Protein AF-A0ABD3BJQ4-F1 (afdb_monomer)

Mean predicted aligned error: 10.4 Å

Solvent-accessible surface area (backbone atoms only — not comparable to full-atom values): 7583 Å² total; per-residue (Å²): 80,68,68,46,50,52,47,49,52,46,34,66,74,54,72,82,48,52,71,84,59,44,64,56,48,43,72,73,75,44,41,61,58,99,86,42,81,48,102,55,53,72,71,56,50,52,51,51,48,53,54,52,53,49,51,51,52,51,58,60,63,69,55,82,53,71,62,47,63,76,56,65,46,57,75,86,74,36,71,81,51,75,59,72,47,73,77,49,30,57,53,50,52,55,51,48,54,55,50,44,55,52,26,52,55,49,40,52,50,65,61,47,51,59,56,53,51,53,54,51,51,74,71,64,75,71,84,136

Radius of gyration: 19.92 Å; Cα contacts (8 Å, |Δi|>4): 60; chains: 1; bounding box: 56×26×46 Å

InterPro domains:
  IPR001344 Chlorophyll A-B binding protein, plant and chromista [PTHR21649] (22-109)
  IPR022796 Chlorophyll A-B binding protein [PF00504] (1-110)

Sequence (128 aa):
MLATLGSLTVGRMAHRRHMARRRKVELIDGSSYLGQPLPFSISTLILIEVLVIGYIEFQRNAELDPESRLYPGGSYFDPLGLAADPKKKSLLQLAEIKHARLAMVAFLALRSRPLLLVKAHSTTGLPT

Nearest PDB structures (foldseek):
  5xnl-assembly1_R  TM=8.853E-01  e=6.423E-11  Pisum sativum
  7oui-assembly1_r  TM=8.644E-01  e=2.034E-10  Arabidopsis thaliana
  8c29-assembly1_r  TM=8.786E-01  e=9.270E-10  Picea abies
  8z9d-assembly1_r  TM=8.679E-01  e=1.255E-09  Spinacia oleracea
  3jcu-assembly1_r  TM=8.553E-01  e=5.068E-09  Spinacia oleracea

Structure (mmCIF, N/CA/C/O backbone):
data_AF-A0ABD3BJQ4-F1
#
_entry.id   AF-A0ABD3BJQ4-F1
#
loop_
_atom_site.group_PDB
_atom_site.id
_atom_site.type_symbol
_atom_site.label_atom_id
_atom_site.label_alt_id
_atom_site.label_comp_id
_atom_site.label_asym_id
_atom_site.label_entity_id
_atom_site.label_seq_id
_atom_site.pdbx_PDB_ins_code
_atom_site.Cartn_x
_atom_site.Cartn_y
_atom_site.Cartn_z
_atom_site.occupancy
_atom_site.B_iso_or_equiv
_atom_site.auth_seq_id
_atom_site.auth_comp_id
_atom_site.auth_asym_id
_atom_site.auth_atom_id
_atom_site.pdbx_PDB_model_num
ATOM 1 N N . MET A 1 1 ? 6.316 0.582 5.733 1.00 86.25 1 MET A N 1
ATOM 2 C CA . MET A 1 1 ? 6.607 -0.815 6.134 1.00 86.25 1 MET A CA 1
ATOM 3 C C . MET A 1 1 ? 6.820 -1.740 4.938 1.00 86.25 1 MET A C 1
ATOM 5 O O . MET A 1 1 ? 7.871 -2.360 4.849 1.00 86.25 1 MET A O 1
ATOM 9 N N . LEU A 1 2 ? 5.876 -1.817 3.993 1.00 86.81 2 LEU A N 1
ATOM 10 C CA . LEU A 1 2 ? 5.999 -2.704 2.823 1.00 86.81 2 LEU A CA 1
ATOM 11 C C . LEU A 1 2 ? 7.255 -2.415 1.986 1.00 86.81 2 LEU A C 1
ATOM 13 O O . LEU A 1 2 ? 8.014 -3.324 1.663 1.00 86.81 2 LEU A O 1
ATOM 17 N N . ALA A 1 3 ? 7.541 -1.135 1.728 1.00 83.00 3 ALA A N 1
ATOM 18 C CA . ALA A 1 3 ? 8.707 -0.726 0.947 1.00 83.00 3 ALA A CA 1
ATOM 19 C C . ALA A 1 3 ? 10.053 -1.100 1.602 1.00 83.00 3 ALA A C 1
ATOM 21 O O . ALA A 1 3 ? 10.982 -1.525 0.916 1.00 83.00 3 ALA A O 1
ATOM 22 N N . THR A 1 4 ? 10.168 -0.980 2.930 1.00 83.38 4 THR A N 1
ATOM 23 C CA . THR A 1 4 ? 11.395 -1.338 3.664 1.00 83.38 4 THR A CA 1
ATOM 24 C C . THR A 1 4 ? 11.629 -2.839 3.672 1.00 83.38 4 THR A C 1
ATOM 26 O O . THR A 1 4 ? 12.750 -3.280 3.423 1.00 83.38 4 THR A O 1
ATOM 29 N N . LEU A 1 5 ? 10.574 -3.625 3.907 1.00 84.62 5 LEU A N 1
ATOM 30 C CA . LEU A 1 5 ? 10.669 -5.080 3.895 1.00 84.62 5 LEU A CA 1
ATOM 31 C C . LEU A 1 5 ? 10.979 -5.584 2.484 1.00 84.62 5 LEU A C 1
ATOM 33 O O . LEU A 1 5 ? 11.946 -6.313 2.306 1.00 84.62 5 LEU A O 1
ATOM 37 N N . GLY A 1 6 ? 10.253 -5.107 1.468 1.00 81.62 6 GL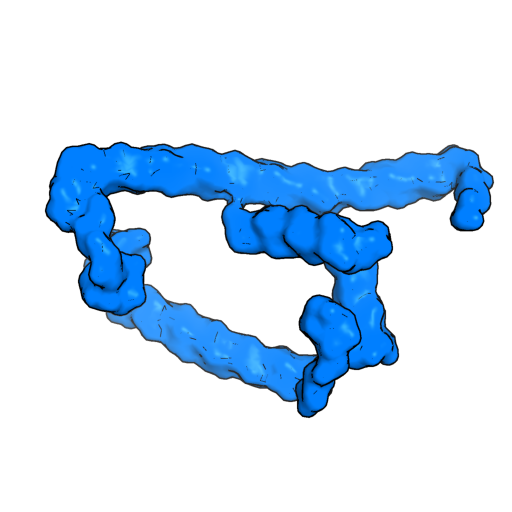Y A N 1
ATOM 38 C CA . GLY A 1 6 ? 10.519 -5.440 0.067 1.00 81.62 6 GLY A CA 1
ATOM 39 C C . GLY A 1 6 ? 11.954 -5.110 -0.354 1.00 81.62 6 GLY A C 1
ATOM 40 O O . GLY A 1 6 ? 12.604 -5.922 -1.010 1.00 81.62 6 GLY A O 1
ATOM 41 N N . SER A 1 7 ? 12.498 -3.968 0.087 1.00 77.31 7 SER A N 1
ATOM 42 C CA . SER A 1 7 ? 13.907 -3.597 -0.133 1.00 77.31 7 SER A CA 1
ATOM 43 C C . SER A 1 7 ? 14.889 -4.596 0.448 1.00 77.31 7 SER A C 1
ATOM 45 O O . SER A 1 7 ? 15.907 -4.888 -0.184 1.00 77.31 7 SER A O 1
ATOM 47 N N . LEU A 1 8 ? 14.607 -5.109 1.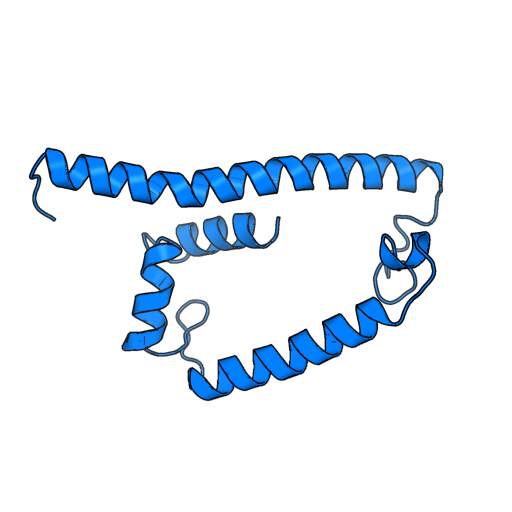640 1.00 80.94 8 LEU A N 1
ATOM 48 C CA . LEU A 1 8 ? 15.481 -6.062 2.299 1.00 80.94 8 LEU A CA 1
ATOM 49 C C . LEU A 1 8 ? 15.351 -7.458 1.684 1.00 80.94 8 LEU A C 1
ATOM 51 O O . LEU A 1 8 ? 16.366 -8.087 1.393 1.00 80.94 8 LEU A O 1
ATOM 55 N N . THR A 1 9 ? 14.126 -7.924 1.439 1.00 80.94 9 THR A N 1
ATOM 56 C CA . THR A 1 9 ? 13.857 -9.253 0.876 1.00 80.94 9 THR A CA 1
ATOM 57 C C . THR A 1 9 ? 14.462 -9.382 -0.515 1.00 80.94 9 THR A C 1
ATOM 59 O O . THR A 1 9 ? 15.172 -10.343 -0.790 1.00 80.94 9 THR A O 1
ATOM 62 N N . VAL A 1 10 ? 14.286 -8.375 -1.371 1.00 72.38 10 VAL A N 1
ATOM 63 C CA . VAL A 1 10 ? 14.903 -8.353 -2.704 1.00 72.38 10 VAL A CA 1
ATOM 64 C C . VAL A 1 10 ? 16.422 -8.256 -2.601 1.00 72.38 10 VAL A C 1
A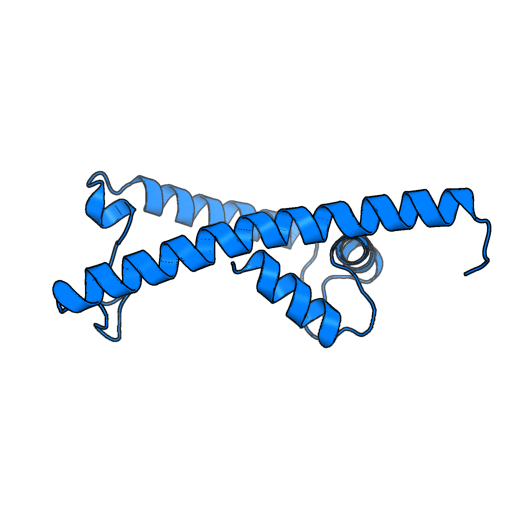TOM 66 O O . VAL A 1 10 ? 17.123 -8.964 -3.315 1.00 72.38 10 VAL A O 1
ATOM 69 N N . GLY A 1 11 ? 16.953 -7.431 -1.693 1.00 69.88 11 GLY A N 1
ATOM 70 C CA . GLY A 1 11 ? 18.399 -7.317 -1.494 1.00 69.88 11 GLY A CA 1
ATOM 71 C C . GLY A 1 11 ? 19.055 -8.625 -1.034 1.00 69.88 11 GLY A C 1
ATOM 72 O O . GLY A 1 11 ? 20.176 -8.923 -1.450 1.00 69.88 11 GLY A O 1
ATOM 73 N N . ARG A 1 12 ? 18.349 -9.414 -0.212 1.00 69.19 12 ARG A N 1
ATOM 74 C CA . ARG A 1 12 ? 18.804 -10.722 0.284 1.00 69.19 12 ARG A CA 1
ATOM 75 C C . ARG A 1 12 ? 18.638 -11.835 -0.750 1.00 69.19 12 ARG A C 1
ATOM 77 O O . ARG A 1 12 ? 19.558 -12.625 -0.906 1.00 69.19 12 ARG A O 1
ATOM 84 N N . MET A 1 13 ? 17.515 -11.878 -1.468 1.00 65.19 13 MET A N 1
ATOM 85 C CA . MET A 1 13 ? 17.226 -12.940 -2.443 1.00 65.19 13 MET A CA 1
ATOM 86 C C . MET A 1 13 ? 17.918 -12.726 -3.795 1.00 65.19 13 MET A C 1
ATOM 88 O O . MET A 1 13 ? 18.269 -13.689 -4.464 1.00 65.19 13 MET A O 1
ATOM 92 N N . ALA A 1 14 ? 18.153 -11.477 -4.209 1.00 58.62 14 ALA A N 1
ATOM 93 C CA . ALA A 1 14 ? 18.707 -11.149 -5.526 1.00 58.62 14 ALA A CA 1
ATOM 94 C C . ALA A 1 14 ? 20.202 -10.776 -5.499 1.00 58.62 14 ALA A C 1
ATOM 96 O O . ALA A 1 14 ? 20.632 -10.001 -6.355 1.00 58.62 14 ALA A O 1
ATOM 97 N N . HIS A 1 15 ? 20.945 -11.282 -4.501 1.00 48.97 15 HIS A N 1
ATOM 98 C CA . HIS A 1 15 ? 22.390 -11.139 -4.257 1.00 48.97 15 HIS A CA 1
ATOM 99 C C . HIS A 1 15 ? 23.027 -9.881 -4.903 1.00 48.97 15 HIS A C 1
ATOM 101 O O . HIS A 1 15 ? 23.460 -9.895 -6.050 1.00 48.97 15 HIS A O 1
ATOM 107 N N . ARG A 1 16 ? 23.105 -8.779 -4.133 1.00 46.41 16 ARG A N 1
ATOM 108 C CA . ARG A 1 16 ? 23.771 -7.488 -4.467 1.00 46.41 16 ARG A CA 1
ATOM 109 C C . ARG A 1 16 ? 23.057 -6.504 -5.411 1.00 46.41 16 ARG A C 1
ATOM 111 O O . ARG A 1 16 ? 23.670 -5.529 -5.845 1.00 46.41 16 ARG A O 1
ATOM 118 N N . ARG A 1 17 ? 21.751 -6.628 -5.656 1.00 50.31 17 ARG A N 1
ATOM 119 C CA . ARG A 1 17 ? 20.990 -5.575 -6.365 1.00 50.31 17 ARG A CA 1
ATOM 120 C C . ARG A 1 17 ? 20.238 -4.664 -5.392 1.00 50.31 17 ARG A C 1
ATOM 122 O O . ARG A 1 17 ? 19.156 -4.984 -4.914 1.00 50.31 17 ARG A O 1
ATOM 129 N N . HIS A 1 18 ? 20.827 -3.505 -5.092 1.00 54.91 18 HIS A N 1
ATOM 130 C CA . HIS A 1 18 ? 20.156 -2.441 -4.337 1.00 54.91 18 HIS A CA 1
ATOM 131 C C . HIS A 1 18 ? 18.949 -1.888 -5.110 1.00 54.91 18 HIS A C 1
ATOM 133 O O . HIS A 1 18 ? 19.010 -1.730 -6.330 1.00 54.91 18 HIS A O 1
ATOM 139 N N . MET A 1 19 ? 17.892 -1.497 -4.388 1.00 52.91 19 MET A N 1
ATOM 140 C CA . MET A 1 19 ? 16.647 -0.940 -4.944 1.00 52.91 19 MET A CA 1
ATOM 141 C C . MET A 1 19 ? 16.858 0.175 -5.984 1.00 52.91 19 MET A C 1
ATOM 143 O O . MET A 1 19 ? 16.135 0.243 -6.974 1.00 52.91 19 MET A O 1
ATOM 147 N N . ALA A 1 20 ? 17.887 1.011 -5.817 1.00 57.41 20 ALA A N 1
ATOM 148 C CA . ALA A 1 20 ? 18.213 2.078 -6.765 1.00 57.41 20 ALA A CA 1
ATOM 149 C C . ALA A 1 20 ? 18.763 1.570 -8.115 1.00 57.41 20 ALA A C 1
ATOM 151 O O . ALA A 1 20 ? 18.511 2.187 -9.146 1.00 57.41 20 ALA A O 1
ATOM 152 N N . ARG A 1 21 ? 19.491 0.443 -8.133 1.00 54.81 21 ARG A N 1
ATOM 153 C CA . ARG A 1 21 ? 19.987 -0.175 -9.377 1.00 54.81 21 ARG A CA 1
ATOM 154 C C . ARG A 1 21 ? 18.923 -1.033 -10.061 1.00 54.81 21 ARG A C 1
ATOM 156 O O . ARG A 1 21 ? 19.028 -1.274 -11.259 1.00 54.81 21 ARG A O 1
ATOM 163 N N . ARG A 1 22 ? 17.879 -1.444 -9.332 1.00 53.12 22 ARG A N 1
ATOM 164 C CA . ARG A 1 22 ? 16.846 -2.345 -9.849 1.00 53.12 22 ARG A CA 1
ATOM 165 C C . ARG A 1 22 ? 15.993 -1.728 -10.966 1.00 53.12 22 ARG A C 1
ATOM 167 O O . ARG A 1 22 ? 15.742 -2.381 -11.968 1.00 53.12 22 ARG A O 1
ATOM 174 N N . ARG A 1 23 ? 15.651 -0.440 -10.856 1.00 58.16 23 ARG A N 1
ATOM 175 C CA . ARG A 1 23 ? 14.905 0.274 -11.912 1.00 58.16 23 ARG A CA 1
ATOM 176 C C . ARG A 1 23 ? 15.618 0.268 -13.266 1.00 58.16 23 ARG A C 1
ATOM 178 O O . ARG A 1 23 ? 14.955 0.264 -14.290 1.00 58.16 23 ARG A O 1
ATOM 185 N N . LYS A 1 24 ? 16.956 0.275 -13.276 1.00 60.16 24 LYS A N 1
ATOM 186 C CA . LYS A 1 24 ? 17.725 0.237 -14.527 1.00 60.16 24 LYS A CA 1
ATOM 187 C C . LYS A 1 24 ? 17.727 -1.153 -15.160 1.00 60.16 24 LYS A C 1
ATOM 189 O O . LYS A 1 24 ? 17.611 -1.239 -16.370 1.00 60.16 24 LYS A O 1
ATOM 194 N N . VAL A 1 25 ? 17.819 -2.220 -14.365 1.00 63.78 25 VAL A N 1
ATOM 195 C CA . VAL A 1 25 ? 17.831 -3.590 -14.911 1.00 63.78 25 VAL A CA 1
ATOM 196 C C . VAL A 1 25 ? 16.461 -4.015 -15.426 1.00 63.78 25 VAL A C 1
ATOM 198 O O . VAL A 1 25 ? 16.393 -4.665 -16.449 1.00 63.78 25 VAL A O 1
ATOM 201 N N . GLU A 1 26 ? 15.358 -3.573 -14.820 1.00 66.38 26 GLU A N 1
ATOM 202 C CA . GLU A 1 26 ? 14.016 -3.882 -15.351 1.00 66.38 26 GLU A CA 1
ATOM 203 C C . GLU A 1 26 ? 13.670 -3.061 -16.605 1.00 66.38 26 GLU A C 1
ATOM 205 O O . GLU A 1 26 ? 12.821 -3.473 -17.390 1.00 66.38 26 GLU A O 1
ATOM 210 N N . LEU A 1 27 ? 14.353 -1.927 -16.816 1.00 68.25 27 LEU A N 1
ATOM 211 C CA . LEU A 1 27 ? 14.244 -1.122 -18.035 1.00 68.25 27 LEU A CA 1
ATOM 212 C C . LEU A 1 27 ? 15.031 -1.722 -19.213 1.00 68.25 27 LEU A C 1
ATOM 214 O O . LEU A 1 27 ? 14.636 -1.523 -20.356 1.00 68.25 27 LEU A O 1
ATOM 218 N N . ILE A 1 28 ? 16.135 -2.423 -18.931 1.00 67.19 28 ILE A N 1
ATOM 219 C CA . ILE A 1 28 ? 17.081 -2.938 -19.937 1.00 67.19 28 ILE A CA 1
ATOM 220 C C . ILE A 1 28 ? 16.865 -4.438 -20.202 1.00 67.19 28 ILE A C 1
ATOM 222 O O . ILE A 1 28 ? 16.787 -4.840 -21.357 1.00 67.19 28 ILE A O 1
ATOM 226 N N . ASP A 1 29 ? 16.727 -5.248 -19.146 1.00 64.25 29 ASP A N 1
ATOM 227 C CA . ASP A 1 29 ? 16.645 -6.719 -19.209 1.00 64.25 29 ASP A CA 1
ATOM 228 C C . ASP A 1 29 ? 15.191 -7.239 -19.264 1.00 64.25 29 ASP A C 1
ATOM 230 O O . ASP A 1 29 ? 14.956 -8.439 -19.402 1.00 64.25 29 ASP A O 1
ATOM 234 N N . GLY A 1 30 ? 14.204 -6.344 -19.152 1.00 69.25 30 GLY A N 1
ATOM 235 C CA . GLY A 1 30 ? 12.779 -6.679 -19.122 1.00 69.25 30 GLY A CA 1
ATOM 236 C C . GLY A 1 30 ? 12.236 -6.996 -17.722 1.00 69.25 30 GLY A C 1
ATOM 237 O O . GLY A 1 30 ? 12.965 -7.188 -16.744 1.00 69.25 30 GLY A O 1
ATOM 238 N N . SER A 1 31 ? 10.907 -7.010 -17.597 1.00 78.38 31 SER A N 1
ATOM 239 C CA . SER A 1 31 ? 10.222 -7.213 -16.317 1.00 78.38 31 SER A CA 1
ATOM 240 C C . SER A 1 31 ? 10.413 -8.638 -15.799 1.00 78.38 31 SER A C 1
ATOM 242 O O . SER A 1 31 ? 10.088 -9.609 -16.475 1.00 78.38 31 SER A O 1
ATOM 244 N N . SER A 1 32 ? 10.932 -8.769 -14.577 1.00 81.31 32 SER A N 1
ATOM 245 C CA . SER A 1 32 ? 11.216 -10.063 -13.951 1.00 81.31 32 SER A CA 1
ATOM 246 C C . SER A 1 32 ? 10.820 -10.074 -12.475 1.00 81.31 32 SER A C 1
ATOM 248 O O . SER A 1 32 ? 11.054 -9.104 -11.747 1.00 81.31 32 SER A O 1
ATOM 250 N N . TYR A 1 33 ? 10.285 -11.198 -11.997 1.00 80.56 33 TYR A N 1
ATOM 251 C CA . TYR A 1 33 ? 9.971 -11.419 -10.584 1.00 80.56 33 TYR A CA 1
ATOM 252 C C . TYR A 1 33 ? 10.612 -12.719 -10.094 1.00 80.56 33 TYR A C 1
ATOM 254 O O . TYR A 1 33 ? 10.446 -13.766 -10.705 1.00 80.56 33 TYR A O 1
ATOM 262 N N . LEU A 1 34 ? 11.400 -12.642 -9.011 1.00 80.94 34 LEU A N 1
ATOM 263 C CA . LEU A 1 34 ? 12.196 -13.766 -8.482 1.00 80.94 34 LEU A CA 1
ATOM 264 C C . LEU A 1 34 ? 13.082 -14.468 -9.537 1.00 80.94 34 LEU A C 1
ATOM 266 O O . LEU A 1 34 ? 13.389 -15.648 -9.415 1.00 80.94 34 LEU A O 1
ATOM 270 N N . GLY A 1 35 ? 13.512 -13.730 -10.565 1.00 75.31 35 GLY A N 1
ATOM 271 C CA . GLY A 1 35 ? 14.327 -14.259 -11.664 1.00 75.31 35 GLY A CA 1
ATOM 272 C C . GLY A 1 35 ? 13.536 -14.932 -12.789 1.00 75.31 35 GLY A C 1
ATOM 273 O O . GLY A 1 35 ? 14.149 -15.352 -13.761 1.00 75.31 35 GLY A O 1
ATOM 274 N N . GLN A 1 36 ? 12.205 -15.003 -12.692 1.00 82.56 36 GLN A N 1
ATOM 275 C CA . GLN A 1 36 ? 11.335 -15.466 -13.773 1.00 82.56 36 GLN A CA 1
ATOM 276 C C . GLN A 1 36 ? 10.902 -14.279 -14.651 1.00 82.56 36 GLN A C 1
ATOM 278 O O . GLN A 1 36 ? 10.499 -13.246 -14.094 1.00 82.56 36 GLN A O 1
ATOM 283 N N . PRO A 1 37 ? 10.979 -14.396 -15.989 1.00 82.81 37 PRO A N 1
ATOM 284 C CA . PRO A 1 37 ? 10.562 -13.337 -16.900 1.00 82.81 37 PRO A CA 1
ATOM 285 C C . PRO A 1 37 ? 9.034 -13.220 -16.937 1.00 82.81 37 PRO A C 1
ATOM 287 O O . PRO A 1 37 ? 8.318 -14.221 -16.946 1.00 82.81 37 PRO A O 1
ATOM 290 N N . LEU A 1 38 ? 8.530 -11.988 -16.970 1.00 84.38 38 LEU A N 1
ATOM 291 C CA . LEU A 1 38 ? 7.106 -11.679 -17.085 1.00 84.38 38 LEU A CA 1
ATOM 292 C C . LEU A 1 38 ? 6.795 -11.152 -18.497 1.00 84.38 38 LEU A C 1
ATOM 294 O O . LEU A 1 38 ? 7.532 -10.299 -18.992 1.00 84.38 38 LEU A O 1
ATOM 298 N N . PRO A 1 39 ? 5.692 -11.581 -19.138 1.00 84.06 39 PRO A N 1
ATOM 299 C CA . PRO A 1 39 ? 5.340 -11.187 -20.505 1.00 84.06 39 PRO A CA 1
ATOM 300 C C . PRO A 1 39 ? 4.645 -9.812 -20.570 1.00 84.06 39 PRO A C 1
ATOM 302 O O . PRO A 1 39 ? 3.698 -9.623 -21.329 1.00 84.06 39 PRO A O 1
ATOM 305 N N . PHE A 1 40 ? 5.080 -8.847 -19.756 1.00 83.31 40 PHE A N 1
ATOM 306 C CA . PHE A 1 40 ? 4.495 -7.505 -19.701 1.00 83.31 40 PHE A CA 1
ATOM 307 C C . PHE A 1 40 ? 5.542 -6.451 -20.056 1.00 83.31 40 PHE A C 1
ATOM 309 O O . PHE A 1 40 ? 6.675 -6.501 -19.581 1.00 83.31 40 PHE A O 1
ATOM 316 N N . SER A 1 41 ? 5.157 -5.479 -20.886 1.00 84.81 41 SER A N 1
ATOM 317 C CA . SER A 1 41 ? 6.003 -4.330 -21.208 1.00 84.81 41 SER A CA 1
ATOM 318 C C . SER A 1 41 ? 5.845 -3.232 -20.156 1.00 84.81 41 SER A C 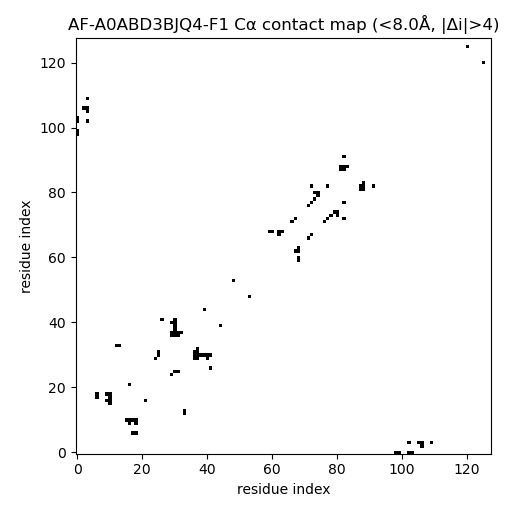1
ATOM 320 O O . SER A 1 41 ? 4.812 -3.120 -19.489 1.00 84.81 41 SER A O 1
ATOM 322 N N . ILE A 1 42 ? 6.846 -2.364 -20.032 1.00 84.50 42 ILE A N 1
ATOM 323 C CA . ILE A 1 42 ? 6.851 -1.281 -19.035 1.00 84.50 42 ILE A CA 1
ATOM 324 C C . ILE A 1 42 ? 5.675 -0.325 -19.247 1.00 84.50 42 ILE A C 1
ATOM 326 O O . ILE A 1 42 ? 5.031 0.079 -18.284 1.00 84.50 42 ILE A O 1
ATOM 330 N N . SER A 1 43 ? 5.334 -0.020 -20.501 1.00 85.62 43 SER A N 1
ATOM 331 C CA . SER A 1 43 ? 4.172 0.810 -20.829 1.00 85.62 43 SER A CA 1
ATOM 332 C C . SER A 1 43 ? 2.861 0.168 -20.370 1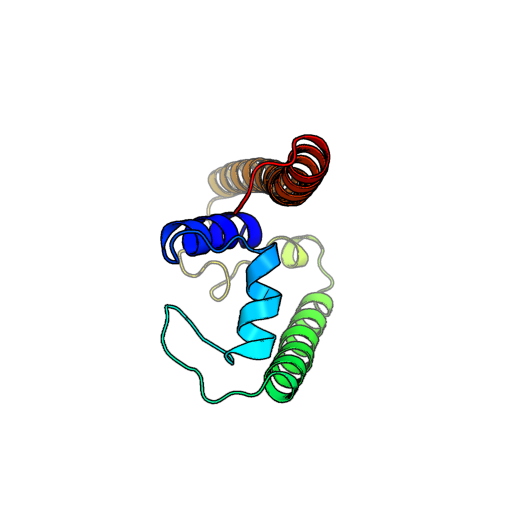.00 85.62 43 SER A C 1
ATOM 334 O O . SER A 1 43 ? 2.013 0.857 -19.807 1.00 85.62 43 SER A O 1
ATOM 336 N N . THR A 1 44 ? 2.705 -1.151 -20.546 1.00 87.50 44 THR A N 1
ATOM 337 C CA . THR A 1 44 ? 1.517 -1.865 -20.050 1.00 87.50 44 THR A CA 1
ATOM 338 C C . THR A 1 44 ? 1.469 -1.922 -18.525 1.00 87.50 44 THR A C 1
ATOM 340 O O . THR A 1 44 ? 0.399 -1.737 -17.956 1.00 87.50 44 THR A O 1
ATOM 343 N N . LEU A 1 45 ? 2.614 -2.094 -17.853 1.00 87.75 45 LEU A N 1
ATOM 344 C CA . LEU A 1 45 ? 2.685 -2.083 -16.389 1.00 87.75 45 LEU A CA 1
ATOM 345 C C . LEU A 1 45 ? 2.283 -0.726 -15.809 1.00 87.75 45 LEU A C 1
ATOM 347 O O . LEU A 1 45 ? 1.494 -0.692 -14.872 1.00 87.75 45 LEU A O 1
ATOM 351 N N . ILE A 1 46 ? 2.761 0.377 -16.394 1.00 88.88 46 ILE A N 1
ATOM 352 C CA . ILE A 1 46 ? 2.375 1.732 -15.973 1.00 88.88 46 ILE A CA 1
ATOM 353 C C . ILE A 1 46 ? 0.864 1.937 -16.139 1.00 88.88 46 ILE A C 1
ATOM 355 O O . ILE A 1 46 ? 0.218 2.471 -15.241 1.00 88.88 46 ILE A O 1
ATOM 359 N N . LEU A 1 47 ? 0.286 1.500 -17.263 1.00 91.12 47 LEU A N 1
ATOM 360 C CA . LEU A 1 47 ? -1.152 1.640 -17.504 1.00 91.12 47 LEU A CA 1
ATOM 361 C C . LEU A 1 47 ? -1.975 0.849 -16.481 1.00 91.12 47 LEU A C 1
ATOM 363 O O . LEU A 1 47 ? -2.911 1.389 -15.897 1.00 91.12 47 LEU A O 1
ATOM 367 N N . ILE A 1 48 ? -1.608 -0.413 -16.246 1.00 90.81 48 ILE A N 1
ATOM 368 C CA . ILE A 1 48 ? -2.275 -1.263 -15.255 1.00 90.81 48 ILE A CA 1
ATOM 369 C C . ILE A 1 48 ? -2.151 -0.639 -13.861 1.00 90.81 48 ILE A C 1
ATOM 371 O O . ILE A 1 48 ? -3.143 -0.568 -13.142 1.00 90.81 48 ILE A O 1
ATOM 375 N N . GLU A 1 49 ? -0.969 -0.143 -13.489 1.00 89.75 49 GLU A N 1
ATOM 376 C CA . GLU A 1 49 ? -0.737 0.497 -12.193 1.00 89.75 49 GLU A CA 1
ATOM 377 C C . GLU A 1 49 ? -1.628 1.728 -12.003 1.00 89.75 49 GLU A C 1
ATOM 379 O O . GLU A 1 49 ? -2.345 1.811 -11.008 1.00 89.75 49 GLU A O 1
ATOM 384 N N . VAL A 1 50 ? -1.637 2.655 -12.963 1.00 93.12 50 VAL A N 1
ATOM 385 C CA . VAL A 1 50 ? -2.434 3.887 -12.863 1.00 93.12 50 VAL A CA 1
ATOM 386 C C . VAL A 1 50 ? -3.929 3.579 -12.800 1.00 93.12 50 VAL A C 1
ATOM 388 O O . VAL A 1 50 ? -4.632 4.177 -11.989 1.00 93.12 50 VAL A O 1
ATOM 391 N N . LEU A 1 51 ? -4.421 2.633 -13.605 1.00 93.44 51 LEU A N 1
ATOM 392 C CA . LEU A 1 51 ? -5.837 2.264 -13.601 1.00 93.44 51 LEU A CA 1
ATOM 393 C C . LEU A 1 51 ? -6.247 1.576 -12.294 1.00 93.44 51 LEU A C 1
ATOM 395 O O . LEU A 1 51 ? -7.251 1.951 -11.693 1.00 93.44 51 LEU A O 1
ATOM 399 N N . VAL A 1 52 ? -5.470 0.593 -11.833 1.00 93.38 52 VAL A N 1
ATOM 400 C CA . VAL A 1 52 ? -5.810 -0.199 -10.642 1.00 93.38 52 VAL A CA 1
ATOM 401 C C . VAL A 1 52 ? -5.642 0.623 -9.369 1.00 93.38 52 VAL A C 1
ATOM 403 O O . VAL A 1 52 ? -6.567 0.693 -8.563 1.00 93.38 52 VAL A O 1
ATOM 406 N N . ILE A 1 53 ? -4.494 1.280 -9.185 1.00 92.69 53 ILE A N 1
ATOM 407 C CA . ILE A 1 53 ? -4.256 2.113 -8.001 1.00 92.69 53 ILE A CA 1
ATOM 408 C C . ILE A 1 53 ? -5.171 3.335 -8.024 1.00 92.69 53 ILE A C 1
ATOM 410 O O . ILE A 1 53 ? -5.722 3.686 -6.986 1.00 92.69 53 ILE A O 1
ATOM 414 N N . GLY A 1 54 ? -5.411 3.933 -9.194 1.00 91.69 54 GLY A N 1
ATOM 415 C CA . GLY A 1 54 ? -6.370 5.027 -9.339 1.00 91.69 54 GLY A CA 1
ATOM 416 C C . GLY A 1 54 ? -7.781 4.629 -8.905 1.00 91.69 54 GLY A C 1
ATOM 417 O O . GLY A 1 54 ? -8.406 5.345 -8.125 1.00 91.69 54 GLY A O 1
ATOM 418 N N . TYR A 1 55 ? -8.260 3.459 -9.339 1.00 93.06 55 TYR A N 1
ATOM 419 C CA . TYR A 1 55 ? -9.564 2.938 -8.926 1.00 93.06 55 TYR A CA 1
ATOM 420 C C . TYR A 1 55 ? -9.633 2.655 -7.416 1.00 93.06 55 TYR A C 1
ATOM 422 O O . TYR A 1 55 ? -10.603 3.029 -6.756 1.00 93.06 55 TYR A O 1
ATOM 430 N N . ILE A 1 56 ? -8.594 2.040 -6.844 1.00 90.31 56 ILE A N 1
ATOM 431 C CA . ILE A 1 56 ? -8.538 1.721 -5.409 1.00 90.31 56 ILE A CA 1
ATOM 432 C C . ILE A 1 56 ? -8.486 2.994 -4.557 1.00 90.31 56 ILE A C 1
ATOM 434 O O . ILE A 1 56 ? -9.200 3.091 -3.561 1.00 90.31 56 ILE A O 1
ATOM 438 N N . GLU A 1 57 ? -7.679 3.985 -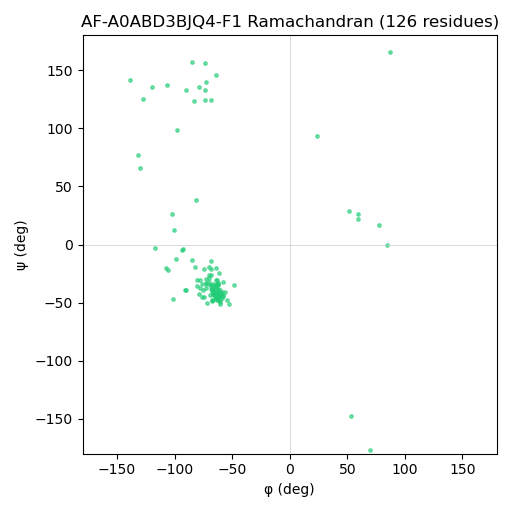4.935 1.00 89.31 57 GLU A N 1
ATOM 439 C CA . GLU A 1 57 ? -7.585 5.264 -4.222 1.00 89.31 57 GLU A CA 1
ATOM 440 C C . GLU A 1 57 ? -8.896 6.054 -4.295 1.00 89.31 57 GLU A C 1
ATOM 442 O O . GLU A 1 57 ? -9.298 6.674 -3.308 1.00 89.31 57 GLU A O 1
ATOM 447 N N . PHE A 1 58 ? -9.603 5.982 -5.428 1.00 90.38 58 PHE A N 1
ATOM 448 C CA . PHE A 1 58 ? -10.934 6.567 -5.562 1.00 90.38 58 PHE A CA 1
ATOM 449 C C . PHE A 1 58 ? -11.934 5.911 -4.600 1.00 90.38 58 PHE A C 1
ATOM 451 O O . PHE A 1 58 ? -12.611 6.611 -3.849 1.00 90.38 58 PHE A O 1
ATOM 458 N N . GLN A 1 59 ? -11.963 4.576 -4.550 1.00 87.69 59 GLN A N 1
ATOM 459 C CA . GLN A 1 59 ? -12.805 3.820 -3.616 1.00 87.69 59 GLN A CA 1
ATOM 460 C C . GLN A 1 59 ? -12.448 4.119 -2.153 1.00 87.69 59 GLN A C 1
ATOM 462 O O . GLN A 1 59 ? -13.332 4.330 -1.329 1.00 87.69 59 GLN A O 1
ATOM 467 N N . ARG A 1 60 ? -11.153 4.213 -1.826 1.00 87.50 60 ARG A N 1
ATOM 468 C CA . ARG A 1 60 ? -10.678 4.565 -0.479 1.00 87.50 60 ARG A CA 1
ATOM 469 C C . ARG A 1 60 ? -11.133 5.962 -0.057 1.00 87.50 60 ARG A C 1
ATOM 471 O O . ARG A 1 60 ? -11.357 6.204 1.125 1.00 87.50 60 ARG A O 1
ATOM 478 N N . ASN A 1 61 ? -11.236 6.895 -1.002 1.00 88.56 61 ASN A N 1
ATOM 479 C CA . ASN A 1 61 ? -11.651 8.260 -0.707 1.00 88.56 61 ASN A CA 1
ATOM 480 C C . ASN A 1 61 ? -13.177 8.452 -0.673 1.00 88.56 61 ASN A C 1
ATOM 482 O O . ASN A 1 61 ? -13.616 9.495 -0.191 1.00 88.56 61 ASN A O 1
ATOM 486 N N . ALA A 1 62 ? -13.960 7.484 -1.159 1.00 87.12 62 ALA A N 1
ATOM 487 C CA . ALA A 1 62 ? -15.422 7.538 -1.154 1.00 87.12 62 ALA A CA 1
ATOM 488 C C . ALA A 1 62 ? -16.025 7.414 0.258 1.00 87.12 62 ALA A C 1
ATOM 490 O O . ALA A 1 62 ? -17.112 7.928 0.504 1.00 87.12 62 ALA A O 1
ATOM 491 N N . GLU A 1 63 ? -15.312 6.773 1.186 1.00 83.50 63 GLU A N 1
ATOM 492 C CA . GLU A 1 63 ? -15.723 6.667 2.586 1.00 83.50 63 GLU A CA 1
ATOM 493 C C . GLU A 1 63 ? -15.538 8.009 3.307 1.00 83.50 63 GLU A C 1
ATOM 495 O O . GLU A 1 63 ? -14.483 8.632 3.185 1.00 83.50 63 GLU A O 1
ATOM 500 N N . LEU A 1 64 ? -16.537 8.475 4.060 1.00 81.81 64 LEU A N 1
ATOM 501 C CA . LEU A 1 64 ? -16.518 9.800 4.705 1.00 81.81 64 LEU A CA 1
ATOM 502 C C . LEU A 1 64 ? -16.274 9.728 6.211 1.00 81.81 64 LEU A C 1
ATOM 504 O O . LEU A 1 64 ? -15.817 10.710 6.799 1.00 81.81 64 LEU A O 1
ATOM 508 N N . ASP A 1 65 ? -16.553 8.585 6.830 1.00 85.75 65 ASP A N 1
ATOM 509 C CA . ASP A 1 65 ? -16.364 8.422 8.263 1.00 85.75 65 ASP A CA 1
ATOM 510 C C . ASP A 1 65 ? -14.860 8.298 8.609 1.00 85.75 65 ASP A C 1
ATOM 512 O O . ASP A 1 65 ? -14.149 7.454 8.059 1.00 85.75 65 ASP A O 1
ATOM 516 N N . PRO A 1 66 ? -14.319 9.154 9.496 1.00 83.38 66 PRO A N 1
ATOM 517 C CA . PRO A 1 66 ? -12.884 9.191 9.777 1.00 83.38 66 PRO A CA 1
ATOM 518 C C . PRO A 1 66 ? -12.353 7.899 10.415 1.00 83.38 66 PRO A C 1
ATOM 520 O O . PRO A 1 66 ? -11.198 7.539 10.176 1.00 83.38 66 PRO A O 1
ATOM 523 N N . GLU A 1 67 ? -13.174 7.194 11.196 1.00 81.38 67 GLU A N 1
ATOM 524 C CA . GLU A 1 67 ? -12.767 5.959 11.870 1.00 81.38 67 GLU A CA 1
ATOM 525 C C . GLU A 1 67 ? -12.672 4.788 10.889 1.00 81.38 67 GLU A C 1
ATOM 527 O O . GLU A 1 67 ? -11.666 4.076 10.882 1.00 81.38 67 GLU A O 1
ATOM 532 N N . SER A 1 68 ? -13.657 4.619 10.007 1.00 79.81 68 SER A N 1
ATOM 533 C CA . SER A 1 68 ? -13.632 3.612 8.936 1.00 79.81 68 SER A CA 1
ATOM 534 C C . SER A 1 68 ? -12.615 3.929 7.835 1.00 79.81 68 SER A C 1
ATOM 536 O O . SER A 1 68 ? -12.018 3.011 7.274 1.00 79.81 68 SER A O 1
ATOM 538 N N . ARG A 1 69 ? -12.303 5.206 7.574 1.00 82.31 69 ARG A N 1
ATOM 539 C CA . ARG A 1 69 ? -11.188 5.580 6.681 1.00 82.31 69 ARG A CA 1
ATOM 540 C C . ARG A 1 69 ? -9.828 5.122 7.210 1.00 82.31 69 ARG A C 1
ATOM 542 O O . ARG A 1 69 ? -8.938 4.825 6.411 1.00 82.31 69 ARG A O 1
ATOM 549 N N . LEU A 1 70 ? -9.642 5.119 8.533 1.00 81.69 70 LEU A N 1
ATOM 550 C CA . LEU A 1 70 ? -8.378 4.749 9.176 1.00 81.69 70 LEU A CA 1
ATOM 551 C C . LEU A 1 70 ? -8.310 3.251 9.505 1.00 81.69 70 LEU A C 1
ATOM 553 O O . LEU A 1 70 ? -7.265 2.630 9.327 1.00 81.69 70 LEU A O 1
ATOM 557 N N . TYR A 1 71 ? -9.426 2.671 9.943 1.00 83.44 71 TYR A N 1
ATOM 558 C CA . TYR A 1 71 ? -9.575 1.261 10.287 1.00 83.44 71 TYR A CA 1
ATOM 559 C C . TYR A 1 71 ? -10.840 0.694 9.624 1.00 83.44 71 TY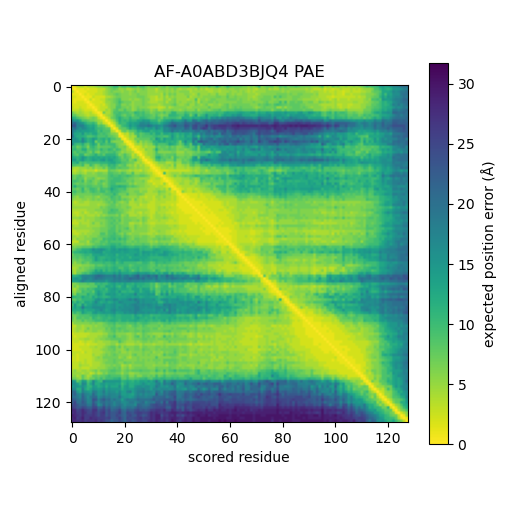R A C 1
ATOM 561 O O . TYR A 1 71 ? -11.844 0.491 10.310 1.00 83.44 71 TYR A O 1
ATOM 569 N N . PRO A 1 72 ? -10.800 0.400 8.310 1.00 79.25 72 PRO A N 1
ATOM 570 C CA . PRO A 1 72 ? -11.979 -0.045 7.558 1.00 79.25 72 PRO A CA 1
ATOM 571 C C . PRO A 1 72 ? -12.569 -1.361 8.076 1.00 79.25 72 PRO A C 1
ATOM 573 O O . PRO A 1 72 ? -13.765 -1.595 7.929 1.00 79.25 72 PRO A O 1
ATOM 576 N N . GLY A 1 73 ? -11.757 -2.198 8.735 1.00 77.56 73 GLY A N 1
ATOM 577 C CA . GLY A 1 73 ? -12.215 -3.408 9.418 1.00 77.56 73 GLY A CA 1
ATOM 578 C C . GLY A 1 73 ? -13.046 -4.342 8.526 1.00 77.56 73 GLY A C 1
ATOM 579 O O . GLY A 1 73 ? -12.821 -4.456 7.319 1.00 77.56 73 GLY A O 1
ATOM 580 N N . GLY A 1 74 ? -14.005 -5.036 9.142 1.00 76.69 74 GLY A N 1
ATOM 581 C CA . GLY A 1 74 ? -14.932 -5.937 8.453 1.00 76.69 74 GLY A CA 1
ATOM 582 C C . GLY A 1 74 ? -14.282 -7.213 7.905 1.00 76.69 74 GLY A C 1
ATOM 583 O O . GLY A 1 74 ? -13.090 -7.459 8.075 1.00 76.69 74 GLY A O 1
ATOM 584 N N . SER A 1 75 ? -15.071 -8.031 7.206 1.00 71.19 75 SER A N 1
ATOM 585 C CA . SER A 1 75 ? -14.624 -9.334 6.684 1.00 71.19 75 SER A CA 1
ATOM 586 C C . SER A 1 75 ? -13.579 -9.244 5.564 1.00 71.19 75 SER A C 1
ATOM 588 O O . SER A 1 75 ? -12.955 -10.250 5.242 1.00 71.19 75 SER A O 1
ATOM 590 N N . TYR A 1 76 ? -13.387 -8.063 4.968 1.00 77.81 76 TYR A N 1
ATOM 591 C CA . TYR A 1 76 ? -12.444 -7.855 3.867 1.00 77.81 76 TYR A CA 1
ATOM 592 C C . TYR A 1 76 ? -11.037 -7.468 4.347 1.00 77.81 76 TYR A C 1
ATOM 594 O O . TYR A 1 76 ? -10.060 -7.950 3.779 1.00 77.81 76 TYR A O 1
ATOM 602 N N . PHE A 1 77 ? -10.919 -6.631 5.388 1.00 79.81 77 PHE A N 1
ATOM 603 C CA . PHE A 1 77 ? -9.623 -6.163 5.906 1.00 79.81 77 PHE A CA 1
ATOM 604 C C . PHE A 1 77 ? -9.231 -6.780 7.257 1.00 79.81 77 PHE A C 1
ATOM 606 O O . PHE A 1 77 ? -8.042 -6.820 7.568 1.00 79.81 77 PHE A O 1
ATOM 613 N N . ASP A 1 78 ? -10.184 -7.310 8.033 1.00 83.62 78 ASP A N 1
ATOM 614 C CA . ASP A 1 78 ? -9.928 -8.113 9.239 1.00 83.62 78 ASP A CA 1
ATOM 615 C C . ASP A 1 78 ? -10.729 -9.434 9.207 1.00 83.62 78 ASP A C 1
ATOM 617 O O . ASP 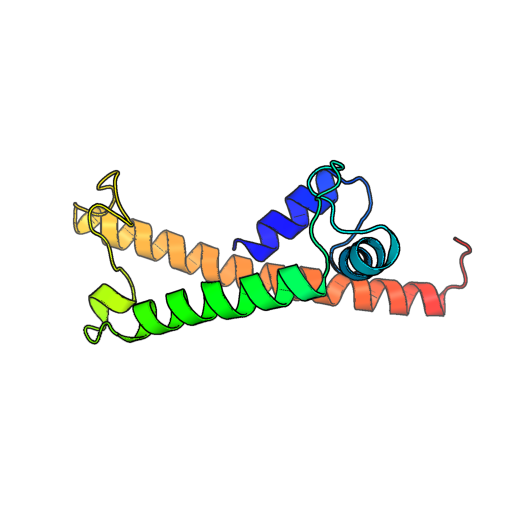A 1 78 ? -11.624 -9.652 10.028 1.00 83.62 78 ASP A O 1
ATOM 621 N N . PRO A 1 79 ? -10.426 -10.354 8.264 1.00 81.56 79 PRO A N 1
ATOM 622 C CA . PRO A 1 79 ? -11.115 -11.645 8.178 1.00 81.56 79 PRO A CA 1
ATOM 623 C C . PRO A 1 79 ? -10.885 -12.533 9.412 1.00 81.56 79 PRO A C 1
ATOM 625 O O . PRO A 1 79 ? -11.659 -13.454 9.656 1.00 81.56 79 PRO A O 1
ATOM 628 N N . LEU A 1 80 ? -9.824 -12.272 10.186 1.00 80.06 80 LEU A N 1
ATOM 629 C CA . LEU A 1 80 ? -9.468 -13.025 11.391 1.00 80.06 80 LEU A CA 1
ATOM 630 C C . LEU A 1 80 ? -10.057 -12.422 12.678 1.00 80.06 80 LEU A C 1
ATOM 632 O O . LEU A 1 80 ? -9.894 -13.013 13.744 1.00 80.06 80 LEU A O 1
ATOM 636 N N . GLY A 1 81 ? -10.735 -11.272 12.596 1.00 77.06 81 GLY A N 1
ATOM 637 C CA . GLY A 1 81 ? -11.411 -10.624 13.723 1.00 77.06 81 GLY A CA 1
ATOM 638 C C . GLY A 1 81 ? -10.487 -10.256 14.887 1.00 77.06 81 GLY A C 1
ATOM 639 O O . GLY A 1 81 ? -10.930 -10.198 16.037 1.00 77.06 81 GLY A O 1
ATOM 640 N N . LEU A 1 82 ? -9.197 -10.030 14.627 1.00 74.31 82 LEU A N 1
ATOM 641 C CA . LEU A 1 82 ? -8.195 -9.807 15.676 1.00 74.31 82 LEU A CA 1
ATOM 642 C C . LEU A 1 82 ? -8.410 -8.479 16.416 1.00 74.31 82 LEU A C 1
ATOM 644 O O . LEU A 1 82 ? -7.961 -8.327 17.556 1.00 74.31 82 LEU A O 1
ATOM 648 N N . ALA A 1 83 ? -9.119 -7.534 15.793 1.00 73.88 83 ALA A N 1
ATOM 649 C CA . ALA A 1 83 ? -9.459 -6.237 16.366 1.00 73.88 83 ALA A CA 1
ATOM 650 C C . ALA A 1 83 ? -10.898 -6.153 16.920 1.00 73.88 83 ALA A C 1
ATOM 652 O O . ALA A 1 83 ? -11.353 -5.050 17.229 1.00 73.88 83 ALA A O 1
ATOM 653 N N . ALA A 1 84 ? -11.608 -7.281 17.079 1.00 73.44 84 ALA A N 1
ATOM 654 C CA . ALA A 1 84 ? -12.976 -7.299 17.613 1.00 73.44 84 ALA A CA 1
ATOM 655 C C . ALA A 1 84 ? -13.056 -6.837 19.085 1.00 73.44 84 ALA A C 1
ATOM 657 O O . ALA A 1 84 ? -14.003 -6.156 19.475 1.00 73.44 84 ALA A O 1
ATOM 658 N N . ASP A 1 85 ? -12.039 -7.155 19.8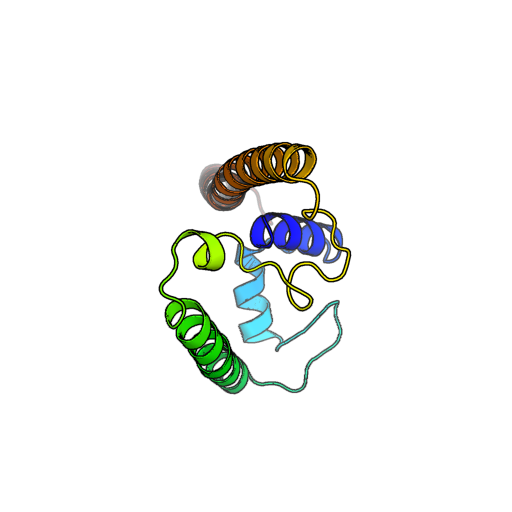96 1.00 81.44 85 ASP A N 1
ATOM 659 C CA . ASP A 1 85 ? -11.967 -6.732 21.298 1.00 81.44 85 ASP A CA 1
ATOM 660 C C . ASP A 1 85 ? -11.412 -5.298 21.418 1.00 81.44 85 ASP A C 1
ATOM 662 O O . ASP A 1 85 ? -10.254 -5.060 21.051 1.00 81.44 85 ASP A O 1
ATOM 666 N N . PRO A 1 86 ? -12.123 -4.344 22.050 1.00 78.75 86 PRO A N 1
ATOM 667 C CA . PRO A 1 86 ? -11.684 -2.945 22.131 1.00 78.75 86 PRO A CA 1
ATOM 668 C C . PRO A 1 86 ? -10.362 -2.760 22.895 1.00 78.75 86 PRO A C 1
ATOM 670 O O . PRO A 1 86 ? -9.569 -1.876 22.574 1.00 78.75 86 PRO A O 1
ATOM 673 N N . LYS A 1 87 ? -10.078 -3.628 23.878 1.00 79.44 87 LYS A N 1
ATOM 674 C CA . LYS A 1 87 ? -8.808 -3.621 24.627 1.00 79.44 87 LYS A CA 1
ATOM 675 C C . LYS A 1 87 ? -7.623 -4.129 23.800 1.00 79.44 87 LYS A C 1
ATOM 677 O O . LYS A 1 87 ? -6.507 -3.660 23.991 1.00 79.44 87 LYS A O 1
ATOM 682 N N . LYS A 1 88 ? -7.843 -5.089 22.895 1.00 80.38 88 LYS A N 1
ATOM 683 C CA . LYS A 1 88 ? -6.791 -5.589 21.995 1.00 80.38 88 LYS A CA 1
ATOM 684 C C . LYS A 1 88 ? -6.600 -4.650 20.810 1.00 80.38 88 LYS A C 1
ATOM 686 O O . LYS A 1 88 ? -5.462 -4.411 20.423 1.00 80.38 88 LYS A O 1
ATOM 691 N N . LYS A 1 89 ? -7.683 -4.048 20.306 1.00 81.88 89 LYS A N 1
ATOM 692 C CA . LYS A 1 89 ? -7.652 -3.044 19.236 1.00 81.88 89 LYS A CA 1
ATOM 693 C C . LYS A 1 89 ? -6.693 -1.899 19.569 1.00 81.88 89 LYS A C 1
ATOM 695 O O . LYS A 1 89 ? -5.792 -1.632 18.785 1.00 81.88 89 LYS A O 1
ATOM 700 N N . SER A 1 90 ? -6.798 -1.288 20.750 1.00 82.19 90 SER A N 1
ATOM 701 C CA . SER A 1 90 ? -5.910 -0.179 21.141 1.00 82.19 90 SER A CA 1
ATOM 702 C C . SER A 1 90 ? -4.434 -0.588 21.255 1.00 82.19 90 SER A C 1
ATOM 704 O O . SER A 1 90 ? -3.545 0.167 20.854 1.00 82.19 90 SER A O 1
ATOM 706 N N . LEU A 1 91 ? -4.153 -1.802 21.741 1.00 87.25 91 LEU A N 1
ATOM 707 C CA . LEU A 1 91 ? -2.795 -2.351 21.789 1.00 87.25 91 LEU A CA 1
ATOM 708 C C . LEU A 1 91 ? -2.226 -2.604 20.386 1.00 87.25 91 LEU A C 1
ATOM 710 O O . LEU A 1 91 ? -1.070 -2.264 20.128 1.00 87.25 91 LEU A O 1
ATOM 714 N N . LEU A 1 92 ? -3.030 -3.161 19.476 1.00 86.31 92 LEU A N 1
ATOM 715 C CA . LEU A 1 92 ? -2.634 -3.421 18.090 1.00 86.31 92 LEU A CA 1
ATOM 716 C C . LEU A 1 92 ? -2.393 -2.119 17.318 1.00 86.31 92 LEU A C 1
ATOM 718 O O . LEU A 1 92 ? -1.362 -1.989 16.665 1.00 86.31 92 LEU A O 1
ATOM 722 N N . GLN A 1 93 ? -3.260 -1.120 17.482 1.00 86.31 93 GLN A N 1
ATOM 723 C CA . GLN A 1 93 ? -3.078 0.215 16.902 1.00 86.31 93 GLN A CA 1
ATOM 724 C C . GLN A 1 93 ? -1.782 0.877 17.393 1.00 86.31 93 GLN A C 1
ATOM 726 O O . GLN A 1 93 ? -1.024 1.466 16.617 1.00 86.31 93 GLN A O 1
ATOM 731 N N . LEU A 1 94 ? -1.477 0.740 18.688 1.00 87.75 94 LEU A N 1
ATOM 732 C CA . LEU A 1 94 ? -0.244 1.260 19.273 1.00 87.75 94 LEU A CA 1
ATOM 733 C C . LEU A 1 94 ? 1.000 0.529 18.747 1.00 87.75 94 LEU A C 1
ATOM 735 O O . LEU A 1 94 ? 2.043 1.154 18.528 1.00 87.75 94 LEU A O 1
ATOM 739 N N . ALA A 1 95 ? 0.911 -0.782 18.529 1.00 88.88 95 ALA A N 1
ATOM 740 C CA . ALA A 1 95 ? 1.974 -1.538 17.882 1.00 88.88 95 ALA A CA 1
ATOM 741 C C . ALA A 1 95 ? 2.158 -1.090 16.422 1.00 88.88 95 ALA A C 1
ATOM 743 O O . ALA A 1 95 ? 3.292 -0.853 15.999 1.00 88.88 95 ALA A O 1
ATOM 744 N N . GLU A 1 96 ? 1.074 -0.905 15.672 1.00 88.31 96 GLU A N 1
ATOM 745 C CA . GLU A 1 96 ? 1.104 -0.508 14.266 1.00 88.31 96 GLU A CA 1
ATOM 746 C C . GLU A 1 96 ? 1.778 0.855 14.067 1.00 88.31 96 GLU A C 1
ATOM 748 O O . GLU A 1 96 ? 2.733 0.963 13.293 1.00 88.31 96 GLU A O 1
ATOM 753 N N . ILE A 1 97 ? 1.386 1.885 14.827 1.00 90.38 97 ILE A N 1
ATOM 754 C CA . ILE A 1 97 ? 1.978 3.225 14.686 1.00 90.38 97 ILE A CA 1
ATOM 755 C C . ILE A 1 97 ? 3.470 3.250 15.045 1.00 90.38 97 ILE A C 1
ATOM 757 O O . ILE A 1 97 ? 4.257 3.948 14.396 1.00 90.38 97 ILE A O 1
ATOM 761 N N . LYS A 1 98 ? 3.897 2.462 16.043 1.00 89.94 98 LYS A N 1
ATOM 762 C CA . LYS A 1 98 ? 5.317 2.334 16.407 1.00 89.94 98 LYS A CA 1
ATOM 763 C C . LYS A 1 98 ? 6.124 1.723 15.262 1.00 89.94 98 LYS A C 1
ATOM 765 O O . LYS A 1 98 ? 7.163 2.270 14.888 1.00 89.94 98 LYS A O 1
ATOM 770 N N . HIS A 1 99 ? 5.623 0.649 14.653 1.00 91.50 99 HIS A N 1
ATOM 771 C CA . HIS A 1 99 ? 6.259 0.047 13.483 1.00 91.50 99 HIS A CA 1
ATOM 772 C C . HIS A 1 99 ? 6.215 0.982 12.263 1.00 91.50 99 HIS A C 1
ATOM 774 O O . HIS A 1 99 ? 7.157 0.997 11.470 1.00 91.50 99 HIS A O 1
ATOM 780 N N . ALA A 1 100 ? 5.156 1.786 12.105 1.00 89.00 100 ALA A N 1
ATOM 781 C CA . ALA A 1 100 ? 4.975 2.649 10.941 1.00 89.00 100 ALA A CA 1
ATOM 782 C C . ALA A 1 100 ? 6.038 3.744 10.937 1.00 89.00 100 ALA A C 1
ATOM 784 O O . ALA A 1 100 ? 6.747 3.919 9.944 1.00 89.00 100 ALA A O 1
ATOM 785 N N . ARG A 1 101 ? 6.210 4.410 12.085 1.00 93.06 101 ARG A N 1
ATOM 786 C CA . ARG A 1 101 ? 7.233 5.440 12.296 1.00 93.06 101 ARG A CA 1
ATOM 787 C C . ARG A 1 101 ? 8.638 4.879 12.115 1.00 93.06 101 ARG A C 1
ATOM 789 O O . ARG A 1 101 ? 9.430 5.453 11.368 1.00 93.06 101 ARG A O 1
ATOM 796 N N . LEU A 1 102 ? 8.925 3.728 12.728 1.00 90.31 102 LEU A N 1
ATOM 797 C CA . LEU A 1 102 ? 10.217 3.059 12.571 1.00 90.31 102 LEU A CA 1
ATOM 798 C C . LEU A 1 102 ? 10.506 2.745 11.096 1.00 90.31 102 LEU A C 1
ATOM 800 O O . LEU A 1 102 ? 11.602 3.007 10.606 1.00 90.31 102 LEU A O 1
ATOM 804 N N . ALA A 1 103 ? 9.512 2.244 10.362 1.00 87.50 103 ALA A N 1
ATOM 805 C CA . ALA A 1 103 ? 9.667 1.925 8.950 1.00 87.50 103 ALA A CA 1
ATOM 806 C C . ALA A 1 103 ? 9.853 3.166 8.062 1.00 87.50 103 ALA A C 1
ATOM 808 O O . ALA A 1 103 ? 10.599 3.093 7.090 1.00 87.50 103 ALA A O 1
ATOM 809 N N . MET A 1 104 ? 9.212 4.300 8.362 1.00 89.62 104 MET A N 1
ATOM 810 C CA . MET A 1 104 ? 9.428 5.545 7.608 1.00 89.62 104 MET A CA 1
ATOM 811 C C . MET A 1 104 ? 10.869 6.047 7.765 1.00 89.62 104 MET A C 1
ATOM 813 O O . MET A 1 104 ? 11.531 6.338 6.767 1.00 89.62 104 MET A O 1
ATOM 817 N N . VAL A 1 105 ? 11.390 6.058 8.998 1.00 88.06 105 VAL A N 1
ATOM 818 C CA . VAL A 1 105 ? 12.787 6.435 9.277 1.00 88.06 105 VAL A CA 1
ATOM 819 C C . VAL A 1 105 ? 13.758 5.451 8.620 1.00 88.06 105 VAL A C 1
ATOM 821 O O . VAL A 1 105 ? 14.715 5.865 7.965 1.00 88.06 105 VAL A O 1
ATOM 824 N N . ALA A 1 106 ? 13.487 4.147 8.717 1.00 83.38 106 ALA A N 1
ATOM 825 C CA . ALA A 1 106 ? 14.305 3.122 8.076 1.00 83.38 106 ALA A CA 1
ATOM 826 C C . ALA A 1 106 ? 14.316 3.256 6.544 1.00 83.38 106 ALA A C 1
ATOM 828 O O . ALA A 1 106 ? 15.362 3.080 5.923 1.00 83.38 106 ALA A O 1
ATOM 829 N N . PHE A 1 107 ? 13.190 3.611 5.915 1.00 82.94 107 PHE A N 1
ATOM 830 C CA . PHE A 1 107 ? 13.138 3.840 4.469 1.00 82.94 107 PHE A CA 1
ATOM 831 C C . PHE A 1 107 ? 13.980 5.047 4.047 1.00 82.94 107 PHE A C 1
ATOM 833 O O . PHE A 1 107 ? 14.733 4.965 3.073 1.00 82.94 107 PHE A O 1
ATOM 840 N N . LEU A 1 108 ? 13.903 6.143 4.807 1.00 83.50 108 LEU A N 1
ATOM 841 C CA . LEU A 1 108 ? 14.733 7.321 4.575 1.00 83.50 108 LEU A CA 1
ATOM 842 C C . LEU A 1 108 ? 16.227 6.975 4.689 1.00 83.50 108 LEU A C 1
ATOM 844 O O . LEU A 1 108 ? 17.010 7.335 3.809 1.00 83.50 108 LEU A O 1
ATOM 848 N N . ALA A 1 109 ? 16.609 6.204 5.710 1.00 81.94 109 ALA A N 1
ATOM 849 C CA . ALA A 1 109 ? 17.980 5.733 5.895 1.00 81.94 109 ALA A CA 1
ATOM 850 C C . ALA A 1 109 ? 18.452 4.805 4.756 1.00 81.94 109 ALA A C 1
ATOM 852 O O . ALA A 1 109 ? 19.576 4.929 4.266 1.00 81.94 109 ALA A O 1
ATOM 853 N N . LEU A 1 110 ? 17.590 3.899 4.279 1.00 78.88 110 LEU A N 1
ATOM 854 C CA . LEU A 1 110 ? 17.889 3.030 3.134 1.00 78.88 110 LEU A CA 1
ATOM 855 C C . LEU A 1 110 ? 18.117 3.827 1.844 1.00 78.88 110 LEU A C 1
ATOM 857 O O . LEU A 1 110 ? 18.934 3.426 1.013 1.00 78.88 110 LEU A O 1
ATOM 861 N N . ARG A 1 111 ? 17.422 4.955 1.668 1.00 74.06 111 ARG A N 1
ATOM 862 C CA . ARG A 1 111 ? 17.572 5.835 0.502 1.00 74.06 111 ARG A CA 1
ATOM 863 C C . ARG A 1 111 ? 18.815 6.720 0.578 1.00 74.06 111 ARG A C 1
ATOM 865 O O . ARG A 1 111 ? 19.440 6.946 -0.458 1.00 74.06 111 ARG A O 1
ATOM 872 N N . SER A 1 112 ? 19.173 7.215 1.761 1.00 71.50 112 SER A N 1
ATOM 873 C CA . SER A 1 112 ? 20.330 8.099 1.954 1.00 71.50 112 SER A CA 1
ATOM 874 C C . SER A 1 112 ? 21.667 7.349 1.924 1.00 71.50 112 SER A C 1
ATOM 876 O O . SER A 1 112 ? 22.649 7.856 1.384 1.00 71.50 112 SER A O 1
ATOM 878 N N . ARG A 1 113 ? 21.712 6.105 2.419 1.00 60.69 113 ARG A N 1
ATOM 879 C CA . ARG A 1 113 ? 22.931 5.279 2.470 1.00 60.69 113 ARG A CA 1
ATOM 880 C C . ARG A 1 113 ? 23.660 5.094 1.121 1.00 60.69 113 ARG A C 1
ATOM 882 O O . ARG A 1 113 ? 24.872 5.305 1.094 1.00 60.69 113 ARG A O 1
ATOM 889 N N . PRO A 1 114 ? 23.008 4.744 -0.008 1.00 58.62 114 PRO A N 1
ATOM 890 C CA . PRO A 1 114 ? 23.701 4.620 -1.293 1.00 58.62 114 PRO A CA 1
ATOM 891 C C . PRO A 1 114 ? 24.188 5.967 -1.849 1.00 58.62 114 PRO A C 1
ATOM 893 O O . PRO A 1 114 ? 25.181 5.985 -2.566 1.00 58.62 114 PRO A O 1
ATOM 896 N N . LEU A 1 115 ? 23.547 7.090 -1.503 1.00 58.75 115 LEU A N 1
ATOM 897 C CA . LEU A 1 115 ? 24.009 8.422 -1.910 1.00 58.75 115 LEU A CA 1
ATOM 898 C C . LEU A 1 115 ? 25.349 8.772 -1.241 1.00 58.75 115 LEU A C 1
ATOM 900 O O . LEU A 1 115 ? 26.244 9.305 -1.893 1.00 58.75 115 LEU A O 1
ATOM 904 N N . LEU A 1 116 ? 25.510 8.403 0.033 1.00 56.69 116 LEU A N 1
ATOM 905 C CA . LEU A 1 116 ? 26.750 8.615 0.783 1.00 56.69 116 LEU A CA 1
ATOM 906 C C . LEU A 1 116 ? 27.873 7.665 0.346 1.00 56.69 116 LEU A C 1
ATOM 908 O O . LEU A 1 116 ? 29.016 8.098 0.234 1.00 56.69 116 LEU A O 1
ATOM 912 N N . LEU A 1 117 ? 27.564 6.404 0.021 1.00 56.00 117 LEU A N 1
ATOM 913 C CA . LEU A 1 117 ? 28.566 5.467 -0.505 1.00 56.00 117 LEU A CA 1
ATOM 914 C C . LEU A 1 117 ? 29.031 5.829 -1.922 1.00 56.00 117 LEU A C 1
ATOM 916 O O . LEU A 1 117 ? 30.208 5.673 -2.222 1.00 56.00 117 LEU A O 1
ATOM 920 N N . VAL A 1 118 ? 28.153 6.368 -2.776 1.00 56.88 118 VAL A N 1
ATOM 921 C CA . VAL A 1 118 ? 28.552 6.894 -4.096 1.00 56.88 118 VAL A CA 1
ATOM 922 C C . VAL A 1 118 ? 29.433 8.137 -3.947 1.00 56.88 118 VAL A C 1
ATOM 924 O O . VAL A 1 118 ? 30.429 8.260 -4.656 1.00 56.88 118 VAL A O 1
ATOM 927 N N . LYS A 1 119 ? 29.121 9.029 -2.996 1.00 50.69 119 LYS A N 1
ATOM 928 C CA . LYS A 1 119 ? 29.965 10.195 -2.694 1.00 50.69 119 LYS A CA 1
ATOM 929 C C . LYS A 1 119 ? 31.345 9.762 -2.181 1.00 50.69 119 LYS A C 1
ATOM 931 O O . LYS A 1 119 ? 32.337 10.278 -2.673 1.00 50.69 119 LYS A O 1
ATOM 936 N N . ALA A 1 120 ? 31.406 8.776 -1.282 1.00 48.41 120 ALA A N 1
ATOM 937 C CA . ALA A 1 120 ? 32.659 8.243 -0.744 1.00 48.41 120 ALA A CA 1
ATOM 938 C C . ALA A 1 120 ? 33.507 7.517 -1.808 1.00 48.41 120 ALA A C 1
ATOM 940 O O . ALA A 1 120 ? 34.717 7.713 -1.870 1.00 48.41 120 ALA A O 1
ATOM 941 N N . HIS A 1 121 ? 32.881 6.733 -2.690 1.00 45.09 121 HIS A N 1
ATOM 942 C CA . HIS A 1 121 ? 33.577 6.010 -3.762 1.00 45.09 121 HIS A CA 1
ATOM 943 C C . HIS A 1 121 ? 34.067 6.937 -4.888 1.00 45.09 121 HIS A C 1
ATOM 945 O O . HIS A 1 121 ? 35.092 6.675 -5.510 1.00 45.09 121 HIS A O 1
ATOM 951 N N . SER A 1 122 ? 33.372 8.056 -5.130 1.00 47.31 122 SER A N 1
ATOM 952 C CA . SER A 1 122 ? 33.843 9.117 -6.031 1.00 47.31 122 SER A CA 1
ATOM 953 C C . SER A 1 122 ? 35.042 9.889 -5.468 1.00 47.31 122 SER A C 1
ATOM 955 O O . SER A 1 122 ? 35.726 10.557 -6.237 1.00 47.31 122 SER A O 1
ATOM 957 N N . THR A 1 123 ? 35.292 9.828 -4.155 1.00 51.88 123 THR A N 1
ATOM 958 C CA . THR A 1 123 ? 36.404 10.532 -3.494 1.00 51.88 123 THR A CA 1
ATOM 959 C C . THR A 1 123 ? 37.630 9.656 -3.223 1.00 51.88 123 THR A C 1
ATOM 961 O O . THR A 1 123 ? 38.678 10.203 -2.903 1.00 51.88 123 THR A O 1
ATOM 964 N N . THR A 1 124 ? 37.538 8.325 -3.349 1.00 47.28 124 THR A N 1
ATOM 965 C CA . THR A 1 124 ? 38.635 7.393 -2.999 1.00 47.28 124 THR A CA 1
ATOM 966 C C . THR A 1 124 ? 39.191 6.564 -4.159 1.00 47.28 124 THR A C 1
ATOM 968 O O . THR A 1 124 ? 40.158 5.839 -3.953 1.00 47.28 124 THR A O 1
ATOM 971 N N . GLY A 1 125 ? 38.644 6.675 -5.375 1.00 49.84 125 GLY A N 1
ATOM 972 C CA . GLY A 1 125 ? 39.289 6.161 -6.592 1.00 49.84 125 GLY A CA 1
ATOM 973 C C . GLY A 1 125 ? 39.589 4.654 -6.630 1.00 49.84 125 GLY A C 1
ATOM 974 O O . GLY A 1 125 ? 40.459 4.249 -7.394 1.00 49.84 125 GLY A O 1
ATOM 975 N N . LEU A 1 126 ? 38.910 3.813 -5.840 1.00 35.44 126 LEU A N 1
ATOM 976 C CA . LEU A 1 126 ? 39.102 2.362 -5.938 1.00 35.44 126 LEU A CA 1
ATOM 977 C C . LEU A 1 126 ? 38.337 1.776 -7.144 1.00 35.44 126 LEU A C 1
ATOM 979 O O . LEU A 1 126 ? 37.179 2.144 -7.354 1.00 35.44 126 LEU A O 1
ATOM 983 N N . PRO A 1 127 ? 38.956 0.881 -7.937 1.00 42.75 127 PRO A N 1
ATOM 984 C CA . PRO A 1 127 ? 38.323 0.252 -9.093 1.00 42.75 127 PRO A CA 1
ATOM 985 C C . PRO A 1 127 ? 37.284 -0.814 -8.701 1.00 42.75 127 PRO A C 1
ATOM 987 O O . PRO A 1 127 ? 37.313 -1.363 -7.600 1.00 42.75 127 PRO A O 1
ATOM 990 N N . THR A 1 128 ? 36.356 -1.040 -9.637 1.00 47.84 128 THR A N 1
ATOM 991 C CA . THR A 1 128 ? 35.146 -1.885 -9.576 1.00 47.84 128 THR A CA 1
ATOM 992 C C . THR A 1 128 ? 35.389 -3.365 -9.344 1.00 47.84 128 THR A C 1
ATOM 994 O O . THR A 1 128 ? 36.339 -3.882 -9.971 1.00 47.84 128 THR A O 1
#

pLDDT: mean 76.07, std 14.12, range [35.44, 93.44]

Foldseek 3Di:
DVVLVVQVVCCVQVPHDGPVNVVVCCQPVNDDDSNHHDPDDPVRVVVCCCVVVVVVVVVLVVDDDPVCSVVVDDCPRCVVCQCVDVVSVVVVVVVVVVVVVVSVVSVVVSVVVVVVVVVVCVVPVDDD

Organism: NCBI:txid1961234

Secondary structure (DSSP, 8-state):
-HHHHHHHHHHHHTTS--HHHHHHHHHHS--EETTEE-S--HHHHHHHHHHHHHHHHHHHHH---HHHHH---HHHH-TT-TT-SHHHHHHHHHHHHHHHHHHHHHHHHHHHHHHHHHHHHHHH----